Protein AF-A0A3C1DD34-F1 (afdb_monomer)

Foldseek 3Di:
DPPPPPVPPVVVVVVVVVPVPPDDDDDPDPVVVVVVLVVLVVVLVVLLVVLVVLCPPPDDPVSCVPRNVVSVVSNVVSCVVRVD

Structure (mmCIF, N/CA/C/O backbone):
data_AF-A0A3C1DD34-F1
#
_entry.id   AF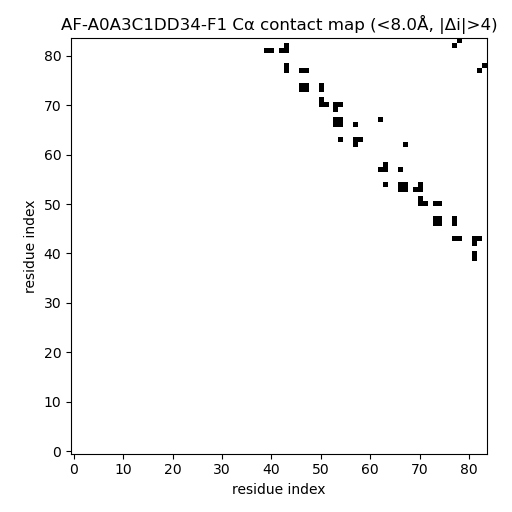-A0A3C1DD34-F1
#
loop_
_atom_site.group_PDB
_atom_site.id
_atom_site.type_symbol
_atom_site.label_atom_id
_atom_site.label_alt_id
_atom_site.label_comp_id
_atom_site.label_asym_id
_atom_site.label_entity_id
_atom_site.label_seq_id
_atom_site.pdbx_PDB_ins_code
_atom_site.Cartn_x
_atom_site.Cartn_y
_atom_site.Cartn_z
_atom_site.occupancy
_atom_site.B_iso_or_equiv
_atom_site.auth_seq_id
_atom_site.auth_comp_id
_atom_site.auth_asym_id
_atom_site.auth_atom_id
_atom_site.pdbx_PDB_model_num
ATOM 1 N N . MET A 1 1 ? -34.238 17.627 -24.516 1.00 50.06 1 MET A N 1
ATOM 2 C CA . MET A 1 1 ? -33.563 18.887 -24.123 1.00 50.06 1 MET A CA 1
ATOM 3 C C . MET A 1 1 ? -33.628 19.103 -22.600 1.00 50.06 1 MET A C 1
ATOM 5 O O . MET A 1 1 ? -34.325 20.002 -22.156 1.00 50.06 1 MET A O 1
ATOM 9 N N . ARG A 1 2 ? -32.956 18.269 -21.782 1.00 53.91 2 ARG A N 1
ATOM 10 C CA . ARG A 1 2 ? -32.805 18.450 -20.314 1.00 53.91 2 ARG A CA 1
ATOM 11 C C . ARG A 1 2 ? -31.487 17.875 -19.696 1.00 53.91 2 ARG A C 1
ATOM 13 O O . ARG A 1 2 ? -31.553 17.359 -18.588 1.00 53.91 2 ARG A O 1
ATOM 20 N N . PRO A 1 3 ? -30.295 17.902 -20.337 1.00 52.00 3 PRO A N 1
ATOM 21 C CA . PRO A 1 3 ? -29.069 17.367 -19.713 1.00 52.00 3 PRO A CA 1
ATOM 22 C C . PRO A 1 3 ? -28.300 18.343 -18.790 1.00 52.00 3 PRO A C 1
ATOM 24 O O . PRO A 1 3 ? -27.299 17.954 -18.204 1.00 52.00 3 PRO A O 1
ATOM 27 N N . TYR A 1 4 ? -28.732 19.598 -18.619 1.00 55.03 4 TYR A N 1
ATOM 28 C CA . TYR A 1 4 ? -27.908 20.635 -17.964 1.00 55.03 4 TYR A CA 1
ATOM 29 C C . TYR A 1 4 ? -28.041 20.739 -16.425 1.00 55.03 4 TYR A C 1
ATOM 31 O O . TYR A 1 4 ? -27.464 21.647 -15.838 1.00 55.03 4 TYR A O 1
ATOM 39 N N . LEU A 1 5 ? -28.783 19.847 -15.748 1.00 52.84 5 LEU A N 1
ATOM 40 C CA . LEU A 1 5 ? -29.081 19.975 -14.303 1.00 52.84 5 LEU A CA 1
ATOM 41 C C . LEU A 1 5 ? -28.183 19.151 -13.354 1.00 52.84 5 LEU A C 1
ATOM 43 O O . LEU A 1 5 ? -28.321 19.281 -12.144 1.00 52.84 5 LEU A O 1
ATOM 47 N N . ILE A 1 6 ? -27.242 18.340 -13.854 1.00 54.47 6 ILE A N 1
ATOM 48 C CA . ILE A 1 6 ? -26.397 17.474 -12.996 1.00 54.47 6 ILE A CA 1
ATOM 49 C C . ILE A 1 6 ? -25.114 18.192 -12.516 1.00 54.47 6 ILE A C 1
ATOM 51 O O . ILE A 1 6 ? -24.528 17.818 -11.503 1.00 54.47 6 ILE A O 1
ATOM 55 N N . ALA A 1 7 ? -24.704 19.284 -13.168 1.00 47.91 7 ALA A N 1
ATOM 56 C CA . ALA A 1 7 ? -23.433 19.958 -12.873 1.00 47.91 7 ALA A CA 1
ATOM 57 C C . ALA A 1 7 ? -23.415 20.794 -11.572 1.00 47.91 7 ALA A C 1
ATOM 59 O O . ALA A 1 7 ? -22.344 21.192 -11.124 1.00 47.91 7 ALA A O 1
ATOM 60 N N . LEU A 1 8 ? -24.564 21.054 -10.938 1.00 50.00 8 LEU A N 1
ATOM 61 C CA . LEU A 1 8 ? -24.640 21.900 -9.734 1.00 50.00 8 LEU A CA 1
ATOM 62 C C . LEU A 1 8 ? -24.571 21.129 -8.404 1.00 50.00 8 LEU A C 1
ATOM 64 O O . LEU A 1 8 ? -24.411 21.752 -7.359 1.00 50.00 8 LEU A O 1
ATOM 68 N N . ALA A 1 9 ? -24.636 19.794 -8.416 1.00 49.66 9 ALA A N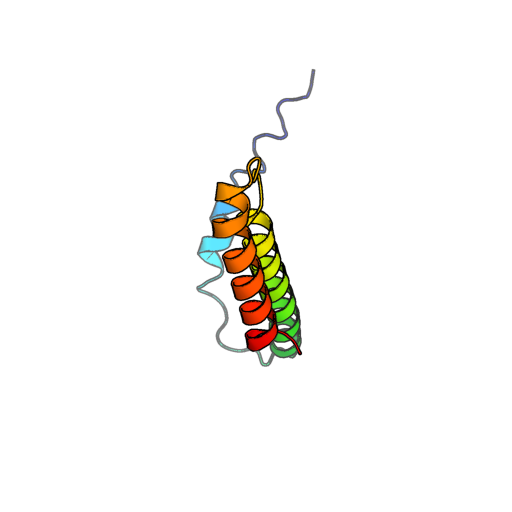 1
ATOM 69 C CA . ALA A 1 9 ? -24.602 18.999 -7.183 1.00 49.66 9 ALA A CA 1
ATOM 70 C C . ALA A 1 9 ? -23.179 18.712 -6.667 1.00 49.66 9 ALA A C 1
ATOM 72 O O . ALA A 1 9 ? -22.988 18.520 -5.469 1.00 49.66 9 ALA A O 1
ATOM 73 N N . VAL A 1 10 ? -22.161 18.723 -7.536 1.00 53.19 10 VAL A N 1
ATOM 74 C CA . VAL A 1 10 ? -20.788 18.353 -7.134 1.00 53.19 10 VAL A CA 1
ATOM 75 C C . VAL A 1 10 ? -20.059 19.506 -6.427 1.00 53.19 10 VAL A C 1
ATOM 77 O O . VAL A 1 10 ? -19.177 19.272 -5.608 1.00 53.19 10 VAL A O 1
ATOM 80 N N . ALA A 1 11 ? -20.476 20.757 -6.652 1.00 48.12 11 ALA A N 1
ATOM 81 C CA . ALA A 1 11 ? -19.860 21.923 -6.014 1.00 48.12 11 ALA A CA 1
ATOM 82 C C . ALA A 1 11 ? -20.343 22.176 -4.567 1.00 48.12 11 ALA A C 1
ATOM 84 O O . ALA A 1 11 ? -19.664 22.865 -3.809 1.00 48.12 11 ALA A O 1
ATOM 85 N N . ALA A 1 12 ? -21.484 21.614 -4.148 1.00 46.78 12 ALA A N 1
ATOM 86 C CA . ALA A 1 12 ? -22.056 21.868 -2.820 1.00 46.78 12 ALA A CA 1
ATOM 87 C C . ALA A 1 12 ? -21.507 20.944 -1.711 1.00 46.78 12 ALA A C 1
ATOM 89 O O . ALA A 1 12 ? -21.531 21.314 -0.537 1.00 46.78 12 ALA A O 1
ATOM 90 N N . CYS A 1 13 ? -20.953 19.775 -2.053 1.00 47.44 13 CYS A N 1
ATOM 91 C CA . CYS A 1 13 ? -20.387 18.855 -1.054 1.00 47.44 13 CYS A CA 1
ATOM 92 C C . CYS A 1 13 ? -19.061 19.338 -0.442 1.00 47.44 13 CYS A C 1
ATOM 94 O O . CYS A 1 13 ? -18.684 18.863 0.626 1.00 47.44 13 CYS A O 1
ATOM 96 N N . ALA A 1 14 ? -18.380 20.312 -1.055 1.00 49.38 14 ALA A N 1
ATOM 97 C CA . ALA A 1 14 ? -17.131 20.860 -0.523 1.00 49.38 14 ALA A CA 1
ATOM 98 C C . ALA A 1 14 ? -17.336 21.800 0.686 1.00 49.38 14 ALA A C 1
ATOM 100 O O . ALA A 1 14 ? -16.427 21.967 1.495 1.00 49.38 14 ALA A O 1
ATOM 101 N N . LEU A 1 15 ? -18.529 22.385 0.854 1.00 50.66 15 LEU A N 1
ATOM 102 C CA . LEU A 1 15 ? -18.827 23.317 1.953 1.00 50.66 15 LEU A CA 1
ATOM 103 C C . LEU A 1 15 ? -19.330 22.626 3.232 1.00 50.66 15 LEU A C 1
ATOM 105 O O . LEU A 1 15 ? -19.170 23.172 4.322 1.00 50.66 15 LEU A O 1
ATOM 109 N N . ALA A 1 16 ? -19.877 21.410 3.136 1.00 51.12 16 ALA A N 1
ATOM 110 C CA . ALA A 1 16 ? -20.351 20.660 4.304 1.00 51.12 16 ALA A CA 1
ATOM 111 C C . ALA A 1 16 ? -19.197 20.112 5.169 1.00 51.12 16 ALA A C 1
ATOM 113 O O . ALA A 1 16 ? -19.326 20.019 6.389 1.00 51.12 16 ALA A O 1
ATOM 114 N N . ALA A 1 17 ? -18.045 19.816 4.560 1.00 50.12 17 ALA A N 1
ATOM 115 C CA . ALA A 1 17 ? -16.865 19.314 5.266 1.00 50.12 17 ALA A CA 1
ATOM 116 C C . ALA A 1 17 ? -16.176 20.378 6.148 1.00 50.12 17 ALA A C 1
ATOM 118 O O . ALA A 1 17 ? -15.488 20.028 7.105 1.00 50.12 17 ALA A O 1
ATOM 119 N N . ALA A 1 18 ? -16.381 21.671 5.870 1.00 49.91 18 ALA A N 1
ATOM 120 C CA . ALA A 1 18 ? -15.759 22.761 6.626 1.00 49.91 18 ALA A CA 1
ATOM 121 C C . ALA A 1 18 ? -16.531 23.147 7.904 1.00 49.91 18 ALA A C 1
ATOM 123 O O . ALA A 1 18 ? -15.940 23.688 8.835 1.00 49.91 18 ALA A O 1
ATOM 124 N N . LEU A 1 19 ? -17.833 22.844 7.989 1.00 52.44 19 LEU A N 1
ATOM 125 C CA . LEU A 1 19 ? -18.671 23.189 9.150 1.00 52.44 19 LEU A CA 1
ATOM 126 C C . LEU A 1 19 ? -18.798 22.055 10.184 1.00 52.44 19 LEU A C 1
ATOM 128 O O . LEU A 1 19 ? -19.239 22.299 11.305 1.00 52.44 19 LEU A O 1
ATOM 132 N N . GLY A 1 20 ? -18.367 20.834 9.851 1.00 51.06 20 GLY A N 1
ATOM 133 C CA . GLY A 1 20 ? -18.432 19.671 10.748 1.00 51.06 20 GLY A CA 1
ATOM 134 C C . GLY A 1 20 ? -17.448 19.685 11.929 1.00 51.06 20 GLY A C 1
ATOM 135 O O . GLY A 1 20 ? -17.559 18.841 12.811 1.00 51.06 20 GLY A O 1
ATOM 136 N N . TRP A 1 21 ? -16.503 20.632 11.979 1.00 56.62 21 TRP A N 1
ATOM 137 C CA . TRP A 1 21 ? -15.455 20.685 13.013 1.00 56.62 21 TRP A CA 1
ATOM 138 C C . TRP A 1 21 ? -15.810 21.528 14.251 1.00 56.62 21 TRP A C 1
ATOM 140 O O . TRP A 1 21 ? -15.047 21.526 15.214 1.00 56.62 21 TRP A O 1
ATOM 150 N N . LEU A 1 22 ? -16.943 22.246 14.259 1.00 54.56 22 LEU A N 1
ATOM 151 C CA . LEU A 1 22 ? -17.274 23.207 15.327 1.00 54.56 22 LEU A CA 1
ATOM 152 C C . LEU A 1 22 ? -18.430 22.809 16.255 1.00 54.56 22 LEU A C 1
ATOM 154 O O . LEU A 1 22 ? -18.683 23.517 17.227 1.00 54.56 22 LEU A O 1
ATOM 158 N N . VAL A 1 23 ? -19.116 21.687 16.027 1.00 52.84 23 VAL A N 1
ATOM 159 C CA . VAL A 1 23 ? -20.267 21.293 16.857 1.00 52.84 23 VAL A CA 1
ATOM 160 C C . VAL A 1 23 ? -20.076 19.882 17.397 1.00 52.84 23 VAL A C 1
ATOM 162 O O . VAL A 1 23 ? -20.165 18.918 16.646 1.00 52.84 23 VAL A O 1
ATOM 165 N N . GLY A 1 24 ? -19.866 19.763 18.712 1.00 45.28 24 GLY A N 1
ATOM 166 C CA . GLY A 1 24 ? -20.181 18.517 19.420 1.00 45.28 24 GLY A CA 1
ATOM 167 C C . GLY A 1 24 ? -19.159 17.993 20.426 1.00 45.28 24 GLY A C 1
ATOM 168 O O . GLY A 1 24 ? -18.826 16.813 20.404 1.00 45.28 24 GLY A O 1
ATOM 169 N N . LEU A 1 25 ? -18.698 18.834 21.354 1.00 52.88 25 LEU A N 1
ATOM 170 C CA . LEU A 1 25 ? -18.353 18.381 22.706 1.00 52.88 25 LEU A CA 1
ATOM 171 C C . LEU A 1 25 ? -19.636 17.853 23.374 1.00 52.88 25 LEU A C 1
ATOM 173 O O . LEU A 1 25 ? -20.570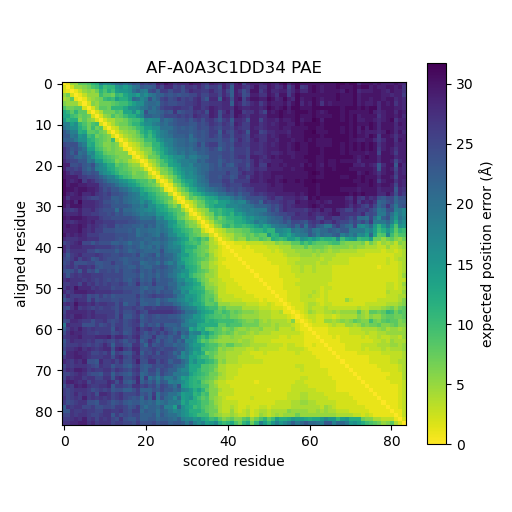 18.624 23.571 1.00 52.88 25 LEU A O 1
ATOM 177 N N . GLY A 1 26 ? -19.671 16.572 23.746 1.00 49.28 26 GLY A N 1
ATOM 178 C CA . GLY A 1 26 ? -20.717 16.008 24.610 1.00 49.28 26 GLY A CA 1
ATOM 179 C C . GLY A 1 26 ? -21.619 14.982 23.926 1.00 49.28 26 GLY A C 1
ATOM 180 O O . GLY A 1 26 ? -22.694 15.309 23.444 1.00 49.28 26 GLY A O 1
ATOM 181 N N . GLY A 1 27 ? -21.198 13.720 23.944 1.00 39.09 27 GLY A N 1
ATOM 182 C CA . GLY A 1 27 ? -22.012 12.588 23.513 1.00 39.09 27 GLY A CA 1
ATOM 183 C C . GLY A 1 27 ? -21.217 11.303 23.667 1.00 39.09 27 GLY A C 1
ATOM 184 O O . GLY A 1 27 ? -20.246 11.068 22.952 1.00 39.09 27 GLY A O 1
ATOM 185 N N . ALA A 1 28 ? -21.556 10.498 24.669 1.00 49.97 28 ALA A N 1
ATOM 186 C CA . ALA A 1 28 ? -21.032 9.149 24.809 1.00 49.97 28 ALA A CA 1
ATOM 187 C C . ALA A 1 28 ? -21.679 8.269 23.726 1.00 49.97 28 ALA A C 1
ATOM 189 O O . ALA A 1 28 ? -22.674 7.599 23.977 1.00 49.97 28 ALA A O 1
ATOM 190 N N . ASP A 1 29 ? -21.145 8.325 22.506 1.00 45.59 29 ASP A N 1
ATOM 191 C CA . ASP A 1 29 ? -21.679 7.594 21.361 1.00 45.59 29 ASP A CA 1
ATOM 192 C C . ASP A 1 29 ? -21.033 6.200 21.233 1.00 45.59 29 ASP A C 1
ATOM 194 O O . ASP A 1 29 ? -19.843 6.102 20.904 1.00 45.59 29 ASP A O 1
ATOM 198 N N . PRO A 1 30 ? -21.789 5.092 21.392 1.00 47.44 30 PRO A N 1
ATOM 199 C CA . PRO A 1 30 ? -21.311 3.741 21.066 1.00 47.44 30 PRO A CA 1
ATOM 200 C C . PRO A 1 30 ? -20.950 3.584 19.575 1.00 47.44 30 PRO A C 1
ATOM 202 O O . PRO A 1 30 ? -20.245 2.650 19.192 1.00 47.44 30 PRO A O 1
ATOM 205 N N . LEU A 1 31 ? -21.342 4.548 18.733 1.00 46.38 31 LEU A N 1
ATOM 206 C CA . LEU A 1 31 ? -20.907 4.671 17.343 1.00 46.38 31 LEU A CA 1
ATOM 207 C C . LEU A 1 31 ? -19.406 4.946 17.207 1.00 46.38 31 LEU A C 1
ATOM 209 O O . LEU A 1 31 ? -18.837 4.596 16.183 1.00 46.38 31 LEU A O 1
ATOM 213 N N . ARG A 1 32 ? -18.724 5.495 18.220 1.00 46.12 32 ARG A N 1
ATOM 214 C CA . ARG A 1 32 ? -17.271 5.734 18.171 1.00 46.12 32 ARG A CA 1
ATOM 215 C C . ARG A 1 32 ? -16.464 4.437 18.297 1.00 46.12 32 ARG A C 1
ATOM 217 O O . ARG A 1 32 ? -15.381 4.329 17.728 1.00 46.12 32 ARG A O 1
ATOM 224 N N . ALA A 1 33 ? -17.011 3.423 18.972 1.00 44.16 33 ALA A N 1
ATOM 225 C CA . ALA A 1 33 ? -16.417 2.086 19.015 1.00 44.16 33 ALA A CA 1
ATOM 226 C C . ALA A 1 33 ? -16.563 1.361 17.662 1.00 44.16 33 ALA A C 1
ATOM 228 O O . ALA A 1 33 ? -15.592 0.781 17.176 1.00 44.16 33 ALA A O 1
ATOM 229 N N . GLY A 1 34 ? -17.732 1.470 17.014 1.00 48.53 34 GLY A N 1
ATOM 230 C CA . GLY A 1 34 ? -17.971 0.934 15.666 1.00 48.53 34 GLY A CA 1
ATOM 231 C C . GLY A 1 34 ? -17.241 1.703 14.557 1.00 48.53 34 GLY A C 1
ATOM 232 O O . GLY A 1 34 ? -16.684 1.091 13.650 1.00 48.53 34 GLY A O 1
ATOM 233 N N . ALA A 1 35 ? -17.150 3.031 14.664 1.00 49.16 35 ALA A N 1
ATOM 234 C CA . ALA A 1 35 ? -16.432 3.888 13.721 1.00 49.16 35 ALA A CA 1
ATOM 235 C C . ALA A 1 35 ? -14.922 3.630 13.740 1.00 49.16 35 ALA A C 1
ATOM 237 O O . ALA A 1 35 ? -14.296 3.717 12.696 1.00 49.16 35 ALA A O 1
ATOM 238 N N . ASN A 1 36 ? -14.347 3.244 14.886 1.00 54.59 36 ASN A N 1
ATOM 239 C CA . ASN A 1 36 ? -12.936 2.855 14.991 1.00 54.59 36 ASN A CA 1
ATOM 240 C C . ASN A 1 36 ? -12.633 1.455 14.433 1.00 54.59 36 ASN A C 1
ATOM 242 O O . ASN A 1 36 ? -11.480 1.153 14.127 1.00 54.59 36 ASN A O 1
ATOM 246 N N . ALA A 1 37 ? -13.627 0.568 14.352 1.00 55.81 37 ALA A N 1
ATOM 247 C CA . ALA A 1 37 ? -13.480 -0.725 13.684 1.00 55.81 37 ALA A CA 1
ATOM 248 C C . ALA A 1 37 ? -13.670 -0.569 12.167 1.00 55.81 37 ALA A C 1
ATOM 250 O O . ALA A 1 37 ? -12.843 -1.041 11.390 1.00 55.81 37 ALA A O 1
ATOM 251 N N . ALA A 1 38 ? -14.697 0.184 11.756 1.00 57.88 38 ALA A N 1
ATOM 252 C CA . ALA A 1 38 ? -14.951 0.512 10.358 1.00 57.88 38 ALA A CA 1
ATOM 253 C C . ALA A 1 38 ? -13.819 1.352 9.741 1.00 57.88 38 ALA A C 1
ATOM 255 O O . ALA A 1 38 ? -13.407 1.077 8.617 1.00 57.88 38 ALA A O 1
ATOM 256 N N . SER A 1 39 ? -13.257 2.319 10.479 1.00 72.12 39 SER A N 1
ATOM 257 C CA . SER A 1 39 ? -12.121 3.120 10.009 1.00 72.12 39 SER A CA 1
ATOM 258 C C . SER A 1 39 ? -10.845 2.296 9.892 1.00 72.12 39 SER A C 1
ATOM 260 O O . SER A 1 39 ? -10.116 2.461 8.924 1.00 72.12 39 SER A O 1
ATOM 262 N N . ARG A 1 40 ? -10.587 1.354 10.809 1.00 75.62 40 ARG A N 1
ATOM 263 C CA . ARG A 1 40 ? -9.436 0.444 10.692 1.00 75.62 40 ARG A CA 1
ATOM 264 C C . ARG A 1 40 ? -9.538 -0.447 9.462 1.00 75.62 40 ARG A C 1
ATOM 266 O O . ARG A 1 40 ? -8.545 -0.621 8.766 1.00 75.62 40 ARG A O 1
ATOM 273 N N . GLN A 1 41 ? -10.733 -0.944 9.152 1.00 81.69 41 GLN A N 1
ATOM 274 C CA . GLN A 1 41 ? -10.952 -1.743 7.951 1.00 81.69 41 GLN A CA 1
ATOM 275 C C . GLN A 1 41 ? -10.835 -0.908 6.665 1.00 81.69 41 GLN A C 1
ATOM 277 O O . GLN A 1 41 ? -10.253 -1.381 5.696 1.00 81.69 41 GLN A O 1
ATOM 282 N N . GLN A 1 42 ? -11.313 0.340 6.657 1.00 84.50 42 GLN A N 1
ATOM 283 C CA . GLN A 1 42 ? -11.129 1.266 5.530 1.00 84.50 42 GLN A CA 1
ATOM 284 C C . GLN A 1 42 ? -9.657 1.644 5.316 1.00 84.50 42 GLN A C 1
ATOM 286 O O . GLN A 1 42 ? -9.183 1.624 4.186 1.00 84.50 42 GLN A O 1
ATOM 291 N N . VAL A 1 43 ? -8.923 1.939 6.393 1.00 85.38 43 VAL A N 1
ATOM 292 C CA . VAL A 1 43 ? -7.487 2.261 6.340 1.00 85.38 43 VAL A CA 1
ATOM 293 C C . VAL A 1 43 ? -6.673 1.051 5.884 1.00 85.38 43 VAL A C 1
ATOM 295 O O . VAL A 1 43 ? -5.756 1.201 5.083 1.00 85.38 43 VAL A O 1
ATOM 298 N N . TYR A 1 44 ? 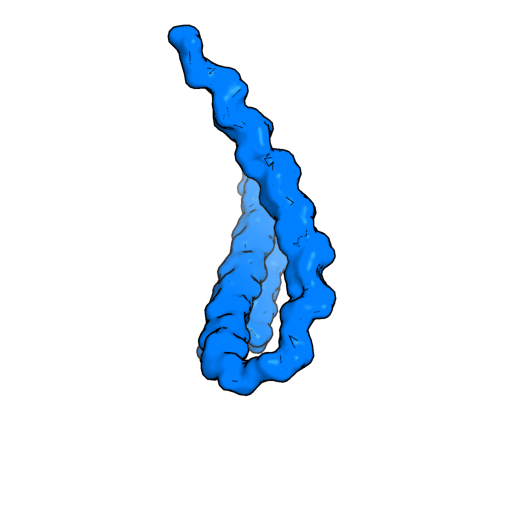-7.037 -0.156 6.326 1.00 88.00 44 TYR A N 1
ATOM 299 C CA . TYR A 1 44 ? -6.420 -1.385 5.832 1.00 88.00 44 TYR A CA 1
ATOM 300 C C . TYR A 1 44 ? -6.635 -1.560 4.325 1.00 88.00 44 TYR A C 1
ATOM 302 O O . TYR A 1 44 ? -5.672 -1.798 3.605 1.00 88.00 44 TYR A O 1
ATOM 310 N N . GLN A 1 45 ? -7.866 -1.375 3.835 1.00 89.56 45 GLN A N 1
ATOM 311 C CA . GLN A 1 45 ? -8.167 -1.468 2.402 1.00 89.56 45 GLN A CA 1
ATOM 312 C C . GLN A 1 45 ? -7.420 -0.412 1.577 1.00 89.56 45 GLN A C 1
ATOM 314 O O . GLN A 1 45 ? -6.824 -0.764 0.566 1.00 89.56 45 GLN A O 1
ATOM 319 N N . GLN A 1 46 ? -7.352 0.841 2.040 1.00 90.44 46 GLN A N 1
ATOM 320 C CA . GLN A 1 46 ? -6.543 1.873 1.377 1.00 90.44 46 GLN A CA 1
ATOM 321 C C . GLN A 1 46 ? -5.055 1.507 1.333 1.00 90.44 46 GLN A C 1
ATOM 323 O O . GLN A 1 46 ? -4.404 1.696 0.313 1.00 90.44 46 GLN A O 1
ATOM 328 N N . CYS A 1 47 ? -4.514 0.949 2.418 1.00 90.56 47 CYS A N 1
ATOM 329 C CA . CYS A 1 47 ? -3.118 0.518 2.475 1.00 90.56 47 CYS A CA 1
ATOM 330 C C . CYS A 1 47 ? -2.829 -0.626 1.481 1.00 90.56 47 CYS A C 1
ATOM 332 O O . CYS A 1 47 ? -1.763 -0.657 0.865 1.00 90.56 47 CYS A O 1
ATOM 334 N N . LEU A 1 48 ? -3.785 -1.544 1.290 1.00 90.94 48 LEU A N 1
ATOM 335 C CA . LEU A 1 48 ? -3.694 -2.591 0.270 1.00 90.94 48 LEU A CA 1
ATOM 336 C C . LEU A 1 48 ? -3.788 -2.023 -1.153 1.00 90.94 48 LEU A C 1
ATOM 338 O O . LEU A 1 48 ? -2.979 -2.402 -1.993 1.00 90.94 48 LEU A O 1
ATOM 342 N N . GLU A 1 49 ? -4.704 -1.084 -1.414 1.00 92.44 49 GLU A N 1
ATOM 343 C CA . GLU A 1 49 ? -4.791 -0.398 -2.713 1.00 92.44 49 GLU A CA 1
ATOM 344 C C . GLU A 1 49 ? -3.492 0.342 -3.059 1.00 92.44 49 GLU A C 1
ATOM 346 O O . GLU A 1 49 ? -3.041 0.283 -4.202 1.00 92.44 49 GLU A O 1
ATOM 351 N N . GLU A 1 50 ? -2.853 0.997 -2.083 1.00 89.81 50 GLU A N 1
ATOM 352 C CA . GLU A 1 50 ? -1.532 1.606 -2.276 1.00 89.81 50 GLU A CA 1
ATOM 353 C C . GLU A 1 50 ? -0.490 0.562 -2.693 1.00 89.81 50 GLU A C 1
ATOM 355 O O . GLU A 1 50 ? 0.275 0.802 -3.626 1.00 89.81 50 GLU A O 1
ATOM 360 N N . ALA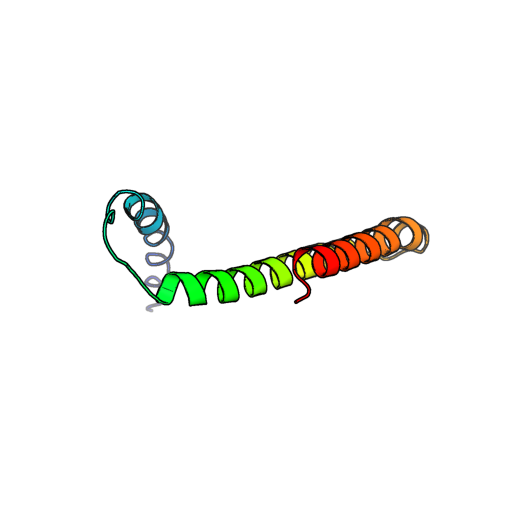 A 1 51 ? -0.461 -0.595 -2.024 1.00 90.88 51 ALA A N 1
ATOM 361 C CA . ALA A 1 51 ? 0.471 -1.672 -2.348 1.00 90.88 51 ALA A CA 1
ATOM 362 C C . ALA A 1 51 ? 0.235 -2.232 -3.763 1.00 90.88 51 ALA A C 1
ATOM 364 O O . ALA A 1 51 ? 1.194 -2.450 -4.502 1.00 90.88 51 ALA A O 1
ATOM 365 N N . ASP A 1 52 ? -1.021 -2.409 -4.173 1.00 91.12 52 ASP A N 1
ATOM 366 C CA . ASP A 1 52 ? -1.358 -2.902 -5.512 1.00 91.12 52 ASP A CA 1
ATOM 367 C C . ASP A 1 52 ? -1.007 -1.868 -6.597 1.00 91.12 52 ASP A C 1
ATOM 369 O O . ASP A 1 52 ? -0.388 -2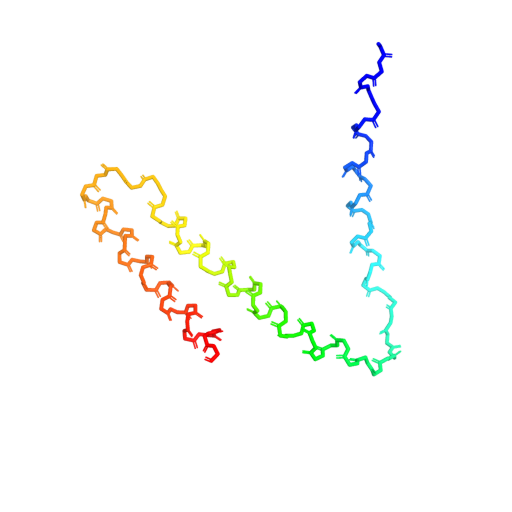.216 -7.610 1.00 91.12 52 ASP A O 1
ATOM 373 N N . ALA A 1 53 ? -1.277 -0.581 -6.352 1.00 91.62 53 ALA A N 1
ATOM 374 C CA . ALA A 1 53 ? -0.911 0.517 -7.249 1.00 91.62 53 ALA A CA 1
ATOM 375 C C . ALA A 1 53 ? 0.610 0.627 -7.468 1.00 91.62 53 ALA A C 1
ATOM 377 O O . ALA A 1 53 ? 1.067 1.033 -8.540 1.00 91.62 53 ALA A O 1
ATOM 378 N N . MET A 1 54 ? 1.429 0.204 -6.497 1.00 87.25 54 MET A N 1
ATOM 379 C CA . MET A 1 54 ? 2.884 0.144 -6.667 1.00 87.25 54 MET A CA 1
ATOM 380 C C . MET A 1 54 ? 3.315 -0.850 -7.743 1.00 87.25 54 MET A C 1
ATOM 382 O O . MET A 1 54 ? 4.398 -0.666 -8.291 1.00 87.25 54 MET A O 1
ATOM 386 N N . THR A 1 55 ? 2.490 -1.836 -8.098 1.00 90.50 55 THR A N 1
ATOM 387 C CA . THR A 1 55 ? 2.753 -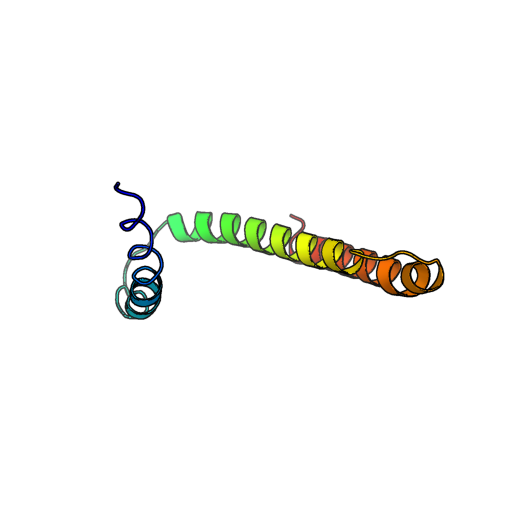2.767 -9.210 1.00 90.50 55 THR A CA 1
ATOM 388 C C . THR A 1 55 ? 1.999 -2.421 -10.493 1.00 90.50 55 THR A C 1
ATOM 390 O O . THR A 1 55 ? 2.246 -3.041 -11.529 1.00 90.50 55 THR A O 1
ATOM 393 N N . ASP A 1 56 ? 1.133 -1.403 -10.461 1.00 90.25 56 ASP A N 1
ATOM 394 C CA . ASP A 1 56 ? 0.385 -0.988 -11.641 1.00 90.25 56 ASP A CA 1
ATOM 395 C C . ASP A 1 56 ? 1.326 -0.429 -12.716 1.00 90.25 56 ASP A C 1
ATOM 397 O O . ASP A 1 56 ? 2.238 0.371 -12.456 1.00 90.25 56 ASP A O 1
ATOM 401 N N . GLY A 1 57 ? 1.133 -0.903 -13.941 1.00 83.75 57 GLY A N 1
ATOM 402 C CA . GLY A 1 57 ? 1.978 -0.564 -15.077 1.00 83.75 57 GLY A CA 1
ATOM 403 C C . GLY A 1 57 ? 3.413 -1.103 -15.024 1.00 83.75 57 GLY A C 1
ATOM 404 O O . GLY A 1 57 ? 4.299 -0.500 -15.623 1.00 83.75 57 GLY A O 1
ATOM 405 N N . VAL A 1 58 ? 3.677 -2.203 -14.312 1.00 88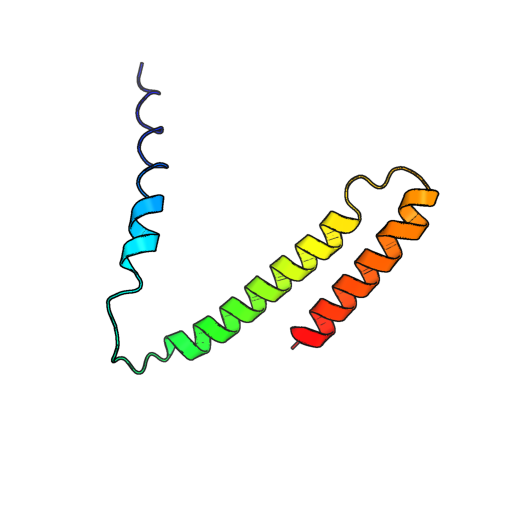.00 58 VAL A N 1
ATOM 406 C CA . VAL A 1 58 ? 4.942 -2.946 -14.443 1.00 88.00 58 VAL A CA 1
ATOM 407 C C . VAL A 1 58 ? 4.899 -3.770 -15.731 1.00 88.00 58 VAL A C 1
ATOM 409 O O . VAL A 1 58 ? 4.160 -4.750 -15.818 1.00 88.00 58 VAL A O 1
ATOM 412 N N . TYR A 1 59 ? 5.698 -3.391 -16.732 1.00 88.12 59 TYR A N 1
ATOM 413 C CA . TYR A 1 59 ? 5.680 -4.047 -18.050 1.00 88.12 59 TYR A CA 1
ATOM 414 C C . TYR A 1 59 ? 6.995 -4.733 -18.419 1.00 88.12 59 TYR A C 1
ATOM 416 O O . TYR A 1 59 ? 7.058 -5.443 -19.425 1.00 88.12 59 TYR A O 1
ATOM 424 N N . ASN A 1 60 ? 8.055 -4.543 -17.631 1.00 93.56 60 ASN A N 1
ATOM 425 C CA . ASN A 1 60 ? 9.344 -5.174 -17.883 1.00 93.56 60 ASN A CA 1
ATOM 426 C C . ASN A 1 60 ? 9.982 -5.762 -16.616 1.00 93.56 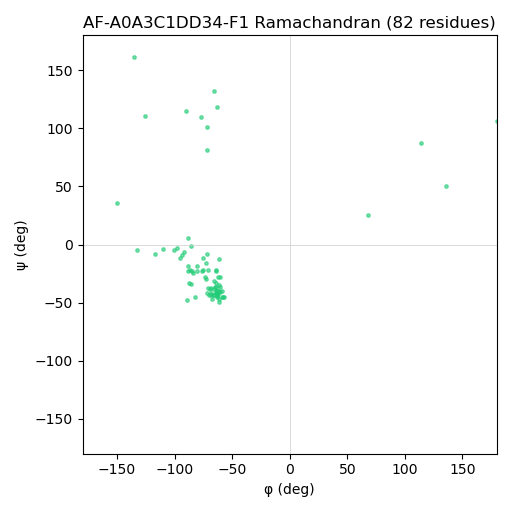60 ASN A C 1
ATOM 428 O O . ASN A 1 60 ? 9.632 -5.419 -15.490 1.00 93.56 60 ASN A O 1
ATOM 432 N N . TYR A 1 61 ? 10.939 -6.669 -16.825 1.00 90.44 61 TYR A N 1
ATOM 433 C CA . TYR A 1 61 ? 11.559 -7.448 -15.752 1.00 90.44 61 TYR A CA 1
ATOM 434 C C . TYR A 1 61 ? 12.344 -6.586 -14.747 1.00 90.44 61 TYR A C 1
ATOM 436 O O . TYR A 1 61 ? 12.337 -6.881 -13.558 1.00 90.44 61 TYR A O 1
ATOM 444 N N . ARG A 1 62 ? 12.964 -5.485 -15.191 1.00 91.62 62 ARG A N 1
ATOM 445 C CA . ARG A 1 62 ? 13.677 -4.573 -14.284 1.00 91.62 62 ARG A CA 1
ATOM 446 C C . ARG A 1 62 ? 12.704 -3.852 -13.350 1.00 91.62 62 ARG A C 1
ATOM 448 O O . ARG A 1 62 ? 12.928 -3.815 -12.149 1.00 91.62 62 ARG A O 1
ATOM 455 N N . GLU A 1 63 ? 11.609 -3.321 -13.892 1.00 90.19 63 GLU A N 1
ATOM 456 C CA . GLU A 1 63 ? 10.551 -2.704 -13.082 1.00 90.19 63 GLU A CA 1
ATOM 457 C C . GLU A 1 63 ? 9.919 -3.710 -12.119 1.00 90.19 63 GLU A C 1
ATOM 459 O O . GLU A 1 63 ? 9.570 -3.351 -10.997 1.00 90.19 63 GLU A O 1
ATOM 464 N N . TYR A 1 64 ? 9.801 -4.972 -12.539 1.00 92.25 64 TYR A N 1
ATOM 465 C CA . TYR A 1 64 ? 9.323 -6.054 -11.687 1.00 92.25 64 TYR A CA 1
ATOM 466 C C . TYR A 1 64 ? 10.245 -6.271 -10.480 1.00 92.25 64 TYR A C 1
ATOM 468 O O . TYR A 1 64 ? 9.759 -6.284 -9.350 1.00 92.25 64 TYR A O 1
ATOM 476 N N . GLU A 1 65 ? 11.559 -6.388 -10.691 1.00 95.44 65 GLU A N 1
ATOM 477 C CA . GLU A 1 65 ? 12.528 -6.602 -9.604 1.00 95.44 65 GLU A CA 1
ATOM 478 C C . GLU A 1 65 ? 12.567 -5.453 -8.590 1.00 95.44 65 GLU A C 1
ATOM 480 O O . GLU A 1 65 ? 12.861 -5.687 -7.422 1.00 95.44 65 GLU A O 1
ATOM 485 N N . GLU A 1 66 ? 12.239 -4.228 -8.999 1.00 90.50 66 GLU A N 1
ATOM 486 C CA . GLU A 1 66 ? 12.239 -3.067 -8.105 1.00 90.50 66 GLU A CA 1
ATOM 487 C C . GLU A 1 66 ? 10.886 -2.855 -7.408 1.00 90.50 66 GLU A C 1
ATOM 489 O O . GLU A 1 66 ? 10.823 -2.660 -6.193 1.00 90.50 66 GLU A O 1
ATOM 494 N N . ARG A 1 67 ? 9.780 -2.894 -8.161 1.00 92.06 67 ARG A N 1
ATOM 495 C CA . ARG A 1 67 ? 8.459 -2.467 -7.669 1.00 92.06 67 ARG A CA 1
ATOM 496 C C . ARG A 1 67 ? 7.705 -3.574 -6.940 1.00 92.06 67 ARG A C 1
ATOM 498 O O . ARG A 1 67 ? 7.000 -3.295 -5.971 1.00 92.06 67 ARG A O 1
ATOM 505 N N . VAL A 1 68 ? 7.861 -4.828 -7.368 1.00 92.62 68 VAL A N 1
ATOM 506 C CA . VAL A 1 68 ? 7.122 -5.957 -6.779 1.00 92.62 68 VAL A CA 1
ATOM 507 C C . VAL A 1 68 ? 7.585 -6.278 -5.355 1.00 92.62 68 VAL A C 1
ATOM 509 O O . VAL A 1 68 ? 6.720 -6.436 -4.492 1.00 92.62 68 VAL A O 1
ATOM 512 N N . PRO A 1 69 ? 8.892 -6.308 -5.029 1.00 94.50 69 PRO A N 1
ATOM 513 C CA . PRO A 1 69 ? 9.322 -6.488 -3.643 1.00 94.50 69 PRO A CA 1
ATOM 514 C C . PRO A 1 69 ? 8.831 -5.368 -2.724 1.00 94.50 69 PRO A C 1
ATOM 516 O O . PRO A 1 69 ? 8.366 -5.652 -1.622 1.00 94.50 69 PRO A O 1
ATOM 519 N N . ALA A 1 70 ? 8.855 -4.119 -3.201 1.00 92.31 70 ALA A N 1
ATOM 520 C CA . ALA A 1 70 ? 8.367 -2.969 -2.444 1.00 92.31 70 ALA A CA 1
ATOM 521 C C . ALA A 1 70 ? 6.856 -3.062 -2.161 1.00 92.31 70 ALA A C 1
ATOM 523 O O . ALA A 1 70 ? 6.422 -2.812 -1.037 1.00 92.31 70 ALA A O 1
ATOM 524 N N . ALA A 1 71 ? 6.058 -3.497 -3.140 1.00 93.88 71 ALA A N 1
ATOM 525 C CA . ALA A 1 71 ? 4.632 -3.759 -2.953 1.00 93.88 71 ALA A CA 1
ATOM 526 C C . ALA A 1 71 ? 4.370 -4.888 -1.938 1.00 93.88 71 ALA A C 1
ATOM 528 O O . ALA A 1 71 ? 3.500 -4.770 -1.074 1.00 93.88 71 ALA A O 1
ATOM 529 N N . ILE A 1 72 ? 5.158 -5.969 -1.992 1.00 94.50 72 ILE A N 1
ATOM 530 C CA . ILE A 1 72 ? 5.069 -7.079 -1.031 1.00 94.50 72 ILE A CA 1
ATOM 531 C C . ILE A 1 72 ? 5.406 -6.604 0.388 1.00 94.50 72 ILE A C 1
ATOM 533 O O . ILE A 1 72 ? 4.707 -6.972 1.335 1.00 94.50 72 ILE A O 1
ATOM 537 N N . GLU A 1 73 ? 6.459 -5.802 0.563 1.00 95.44 73 GLU A N 1
ATOM 538 C CA . GLU A 1 73 ? 6.809 -5.235 1.870 1.00 95.44 73 GLU A CA 1
ATOM 539 C C . GLU A 1 73 ? 5.721 -4.304 2.398 1.00 95.44 73 GLU A C 1
ATOM 541 O O . GLU A 1 73 ? 5.301 -4.458 3.546 1.00 95.44 73 GLU A O 1
ATOM 546 N N . LYS A 1 74 ? 5.196 -3.410 1.552 1.00 91.38 74 LYS A N 1
ATOM 547 C CA . LYS A 1 74 ? 4.091 -2.516 1.910 1.00 91.38 74 LYS A CA 1
ATOM 548 C C . LYS A 1 74 ? 2.870 -3.306 2.376 1.00 91.38 74 LYS A C 1
ATOM 550 O O . LYS A 1 74 ? 2.305 -3.006 3.423 1.00 91.38 74 LYS A O 1
ATOM 555 N N . ARG A 1 75 ? 2.504 -4.374 1.666 1.00 93.12 75 ARG A N 1
ATOM 556 C CA . ARG A 1 75 ? 1.377 -5.234 2.042 1.00 93.12 75 ARG A CA 1
ATOM 557 C C . ARG A 1 75 ? 1.591 -5.935 3.389 1.00 93.12 75 ARG A C 1
ATOM 559 O O . ARG A 1 75 ? 0.690 -5.927 4.226 1.00 93.12 75 ARG A O 1
ATOM 566 N N . LYS A 1 76 ? 2.792 -6.474 3.640 1.00 93.69 76 LYS A N 1
ATOM 567 C CA . LYS A 1 76 ? 3.160 -7.041 4.953 1.00 93.69 76 LYS A CA 1
ATOM 568 C C . LYS A 1 76 ? 3.096 -5.994 6.064 1.00 93.69 76 LYS A C 1
ATOM 570 O O . LYS A 1 76 ? 2.710 -6.309 7.186 1.00 93.69 76 LYS A O 1
ATOM 575 N N . GLU A 1 77 ? 3.475 -4.753 5.775 1.00 91.12 77 GLU A N 1
ATOM 576 C CA . GLU A 1 77 ? 3.364 -3.653 6.728 1.00 91.12 77 GLU A CA 1
ATOM 577 C C . GLU A 1 77 ? 1.901 -3.316 7.046 1.00 91.12 77 GLU A C 1
ATOM 579 O O . GLU A 1 77 ? 1.561 -3.170 8.223 1.00 91.12 77 GLU A O 1
ATOM 584 N N . CYS A 1 78 ? 1.025 -3.271 6.037 1.00 89.62 78 CYS A N 1
ATOM 585 C CA . CYS A 1 78 ? -0.415 -3.094 6.231 1.00 89.62 78 CYS A CA 1
ATOM 586 C C . CYS A 1 78 ? -0.999 -4.198 7.129 1.00 89.62 78 CYS A C 1
ATOM 588 O O . CYS A 1 78 ? -1.739 -3.902 8.067 1.00 89.62 78 CYS A O 1
ATOM 590 N N . GLU A 1 79 ? -0.630 -5.460 6.885 1.00 90.25 79 GLU A N 1
ATOM 591 C CA . GLU A 1 79 ? -1.028 -6.607 7.713 1.00 90.25 79 GLU A CA 1
ATOM 592 C C . GLU A 1 79 ? -0.463 -6.503 9.141 1.00 90.25 79 GLU A C 1
ATOM 594 O O . GLU A 1 79 ? -1.175 -6.747 10.107 1.00 90.25 79 GLU A O 1
ATOM 599 N N . ARG A 1 80 ? 0.785 -6.058 9.319 1.00 88.62 80 ARG A N 1
ATOM 600 C CA . ARG A 1 80 ? 1.385 -5.866 10.651 1.00 88.62 80 ARG A CA 1
ATOM 601 C C . ARG A 1 80 ? 0.690 -4.772 11.471 1.00 88.62 80 ARG A C 1
ATOM 603 O O . ARG A 1 80 ? 0.628 -4.878 12.693 1.00 88.62 80 ARG A O 1
ATOM 610 N N . LEU A 1 81 ? 0.244 -3.693 10.827 1.00 82.69 81 LEU A N 1
ATOM 611 C CA . LEU A 1 81 ? -0.360 -2.535 11.496 1.00 82.69 81 LEU A CA 1
ATOM 612 C C . LEU A 1 81 ? -1.874 -2.681 11.704 1.00 82.69 81 LEU A C 1
ATOM 614 O O . LEU A 1 81 ? -2.403 -2.165 12.691 1.00 82.69 81 LEU A O 1
ATOM 618 N N . TYR A 1 82 ? -2.563 -3.358 10.783 1.00 83.62 82 TYR A N 1
ATOM 619 C CA . TYR A 1 82 ? -4.028 -3.388 10.718 1.00 83.62 82 TYR A CA 1
ATOM 620 C C . TYR A 1 82 ? -4.627 -4.792 10.535 1.00 83.62 82 TYR A C 1
ATOM 622 O O . TYR A 1 82 ? -5.851 -4.924 10.575 1.00 83.62 82 TYR A O 1
ATOM 630 N N . GLY A 1 83 ? -3.801 -5.828 10.349 1.00 69.75 83 GLY A N 1
ATOM 631 C CA . GLY A 1 83 ? -4.217 -7.229 10.315 1.00 69.75 83 GLY A CA 1
ATOM 632 C C . GLY A 1 83 ? -4.598 -7.688 11.717 1.00 69.75 83 GLY A C 1
ATOM 633 O O . GLY A 1 83 ? -3.740 -7.905 12.569 1.00 69.75 83 GLY A O 1
ATOM 634 N N . SER A 1 84 ? -5.907 -7.732 11.945 1.00 57.47 84 SER A N 1
ATOM 635 C CA . SER A 1 84 ? -6.586 -8.140 13.181 1.00 57.47 84 SER A CA 1
ATOM 636 C C . SER A 1 84 ? -6.100 -9.460 13.765 1.00 57.47 84 SER A C 1
ATOM 638 O O . SER A 1 84 ? -6.021 -10.425 12.968 1.00 57.47 84 SER A O 1
#

Solvent-accessible surface area (backbone atoms only — not comparable to full-atom values): 5140 Å² total; per-residue (Å²): 144,79,84,82,75,67,77,67,63,72,70,57,63,68,61,59,69,72,62,66,80,78,74,76,91,83,74,96,53,75,60,59,63,52,47,55,52,54,47,46,53,51,52,36,50,52,42,43,52,54,20,53,55,51,47,60,89,59,85,48,72,69,52,40,70,58,30,45,59,52,20,52,51,45,38,53,48,36,41,72,77,55,57,126

Secondary structure (DSSP, 8-state):
---TTSTTSTTTHHHHHHHTTSS-S----THHHHHHHHHHHHHHHHHHHHHHHTTTT--SHHHHHHHHHHHHHHHHHHHHHH--

pLDDT: mean 71.14, std 19.8, range [39.09, 95.44]

Radius of gyration: 20.44 Å; Cα contacts (8 Å, |Δi|>4): 33; chains: 1; bounding box: 47×32×49 Å

Sequence (84 aa):
MRPYLIALAVAACALAAALGWLVGLGGADPLRAGANAASRQQVYQQCLEEADAMTDGVYNYREYEERVPAAIEKRKECERLYGS

Mean predicted aligned error: 16.32 Å